Protein AF-A0A126YY92-F1 (afdb_monomer_lite)

Foldseek 3Di:
DLVLLVVQQQPDDDPHGRNVPDPLSVVLSVLLVVLQVQLVVLCVCLVVVVVCVLVSQLSSLQSNLSSLVSSLVSVDPCSCDPVSCSVVSNVVSVVSNVVSPHDD

pLDDT: mean 93.97, std 8.12, range [44.94, 98.69]

Secondary structure (DSSP, 8-state):
-HHHHHHHHHH-EETTEEGGGSHHHHHHHHHHHHHHHHHHHHHHHHHH-GGGHHHHHHHHHHHHHHHHHHHHHHHGGGGGSTTT-HHHHHHHHHHHHHHTT---

Radius of gyration: 15.06 Å; chains: 1; bounding box: 36×25×42 Å

Sequence (104 aa):
MLTRSIDWARTREQFGQPIKGFQAVRHMLADAHIAREQAWTAAIAARHEAFRADVWAAQAFTLARRSIELGIQVHGGVGYTWEVGLQHHLDQVLELDSLFGGDR

Structure (mmCIF, N/CA/C/O backbone):
data_AF-A0A126YY92-F1
#
_entry.id   AF-A0A126YY92-F1
#
loop_
_atom_site.group_PDB
_atom_site.id
_atom_site.type_symbol
_atom_site.label_atom_id
_atom_site.label_alt_id
_atom_site.label_comp_id
_atom_site.label_asym_id
_atom_site.label_entity_id
_atom_site.label_seq_id
_atom_site.pdbx_PDB_ins_code
_atom_site.Cartn_x
_atom_site.Cartn_y
_atom_site.Cartn_z
_atom_site.occupancy
_atom_site.B_iso_or_equiv
_atom_site.auth_seq_id
_atom_site.auth_comp_id
_atom_site.auth_asym_id
_atom_site.auth_atom_id
_atom_site.pdbx_PDB_model_num
ATOM 1 N N . MET A 1 1 ? -5.817 6.695 -3.230 1.00 84.81 1 MET A N 1
ATOM 2 C CA . MET A 1 1 ? -5.709 5.526 -2.334 1.00 84.81 1 MET A CA 1
ATOM 3 C C . MET A 1 1 ? -5.326 5.922 -0.905 1.00 84.81 1 MET A C 1
ATOM 5 O O . MET A 1 1 ? -6.157 5.790 -0.015 1.00 84.81 1 MET A O 1
ATOM 9 N N . LEU A 1 2 ? -4.133 6.488 -0.687 1.00 92.06 2 LEU A N 1
ATOM 10 C CA . LEU A 1 2 ? -3.646 6.849 0.653 1.00 92.06 2 LEU A CA 1
ATOM 11 C C . LEU A 1 2 ? -4.573 7.811 1.422 1.00 92.06 2 LEU A C 1
ATOM 13 O O . LEU A 1 2 ? -4.880 7.555 2.580 1.00 92.06 2 LEU A O 1
ATOM 17 N N . THR A 1 3 ? -5.094 8.855 0.768 1.00 93.94 3 THR A N 1
ATOM 18 C CA . THR A 1 3 ? -6.049 9.797 1.384 1.00 93.94 3 THR A CA 1
ATOM 19 C C . THR A 1 3 ? -7.286 9.090 1.938 1.00 93.94 3 THR A C 1
ATOM 21 O O . THR A 1 3 ? -7.634 9.304 3.092 1.00 93.94 3 THR A O 1
ATOM 24 N N . ARG A 1 4 ? -7.876 8.154 1.174 1.00 93.38 4 ARG A N 1
ATOM 25 C CA . ARG A 1 4 ? -9.018 7.350 1.646 1.00 93.38 4 ARG A CA 1
ATOM 26 C C . ARG A 1 4 ? -8.657 6.535 2.887 1.00 93.38 4 ARG A C 1
ATOM 28 O O . ARG A 1 4 ? -9.450 6.470 3.812 1.00 93.38 4 ARG A O 1
ATOM 35 N N . SER A 1 5 ? -7.446 5.974 2.934 1.00 96.06 5 SER A N 1
ATOM 36 C CA . SER A 1 5 ? -6.965 5.210 4.096 1.00 96.06 5 SER A CA 1
ATOM 37 C C . SER A 1 5 ? -6.796 6.085 5.341 1.00 96.06 5 SER A C 1
ATOM 39 O O . SER A 1 5 ? -7.107 5.653 6.449 1.00 96.06 5 SER A O 1
ATOM 41 N N . ILE A 1 6 ? -6.350 7.333 5.171 1.00 97.12 6 ILE A N 1
ATOM 42 C CA . ILE A 1 6 ? -6.261 8.313 6.261 1.00 97.12 6 ILE A CA 1
ATOM 43 C C . ILE A 1 6 ? -7.661 8.693 6.759 1.00 97.12 6 ILE A C 1
ATOM 45 O O . ILE A 1 6 ? -7.887 8.737 7.969 1.00 97.12 6 ILE A O 1
ATOM 49 N N . ASP A 1 7 ? -8.602 8.944 5.850 1.00 96.69 7 ASP A N 1
ATOM 50 C CA . ASP A 1 7 ? -9.979 9.310 6.199 1.00 96.69 7 ASP A CA 1
ATOM 51 C C . ASP A 1 7 ? -10.725 8.149 6.871 1.00 96.69 7 ASP A C 1
ATOM 53 O O . ASP A 1 7 ? -11.397 8.343 7.889 1.00 96.69 7 ASP A O 1
ATOM 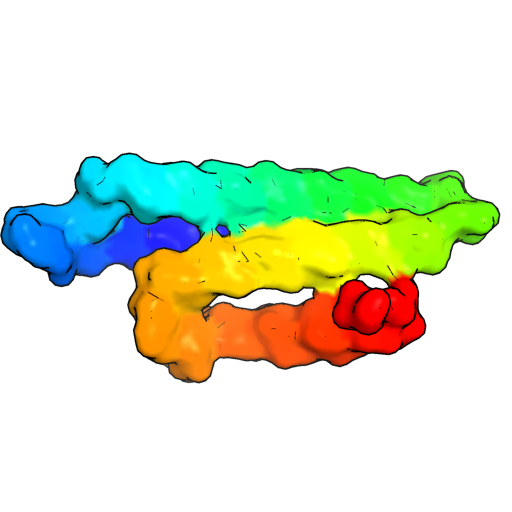57 N N . TRP A 1 8 ? -10.517 6.921 6.390 1.00 96.56 8 TRP A N 1
ATOM 58 C CA . TRP A 1 8 ? -10.982 5.703 7.049 1.00 96.56 8 TRP A CA 1
ATOM 59 C C . TRP A 1 8 ? -10.421 5.593 8.465 1.00 96.56 8 TRP A C 1
ATOM 61 O O . TRP A 1 8 ? -11.174 5.423 9.422 1.00 96.56 8 TRP A O 1
ATOM 71 N N . ALA A 1 9 ? -9.110 5.786 8.637 1.00 97.81 9 ALA A N 1
ATOM 72 C CA . ALA A 1 9 ? -8.487 5.695 9.952 1.00 97.81 9 ALA A CA 1
ATOM 73 C C . ALA A 1 9 ? -9.011 6.743 10.950 1.00 97.81 9 ALA A C 1
ATOM 75 O O . ALA A 1 9 ? -8.983 6.528 12.164 1.00 97.81 9 ALA A O 1
ATOM 76 N N . ARG A 1 10 ? -9.489 7.888 10.452 1.00 98.12 10 ARG A N 1
ATOM 77 C CA . ARG A 1 10 ? -10.069 8.955 11.276 1.00 98.12 10 ARG A CA 1
ATOM 78 C C . ARG A 1 10 ? -11.490 8.667 11.743 1.00 98.12 10 ARG A C 1
ATOM 80 O O . ARG A 1 10 ? -11.868 9.214 12.775 1.00 98.12 10 ARG A O 1
ATOM 87 N N . THR A 1 11 ? -12.244 7.869 10.995 1.00 96.94 11 THR A N 1
ATOM 88 C CA . THR A 1 11 ? -13.687 7.658 11.197 1.00 96.94 11 THR A CA 1
ATOM 89 C C . THR A 1 11 ? -14.016 6.268 11.729 1.00 96.94 11 THR A C 1
ATOM 91 O O . THR A 1 11 ? -14.993 6.105 12.453 1.00 96.94 11 THR A O 1
ATOM 94 N N . ARG A 1 12 ? -13.198 5.258 11.419 1.00 97.44 12 ARG A N 1
ATOM 95 C CA . ARG A 1 12 ? -13.393 3.892 11.899 1.00 97.44 12 ARG A CA 1
ATOM 96 C C . ARG A 1 12 ? -13.028 3.780 13.374 1.00 97.44 12 ARG A C 1
ATOM 98 O O . ARG A 1 12 ? -11.884 4.037 13.736 1.00 97.44 12 ARG A O 1
ATOM 105 N N . GLU A 1 13 ? -13.963 3.312 14.195 1.00 97.44 13 GLU A N 1
ATOM 106 C CA . GLU A 1 13 ? -13.743 3.054 15.620 1.00 97.44 13 GLU A CA 1
ATOM 107 C C . GLU A 1 13 ? -13.542 1.563 15.917 1.00 97.44 13 GLU A C 1
ATOM 109 O O . GLU A 1 13 ? -14.273 0.705 15.418 1.00 97.44 13 GLU A O 1
ATOM 114 N N . GLN A 1 14 ? -12.541 1.254 16.744 1.00 96.31 14 GLN A N 1
ATOM 115 C CA . GLN A 1 14 ? -12.302 -0.066 17.330 1.00 96.31 14 GLN A CA 1
ATOM 116 C C . GLN A 1 14 ? -11.724 0.109 18.734 1.00 96.31 14 GLN A C 1
ATOM 118 O O . GLN A 1 14 ? -11.013 1.075 19.002 1.00 96.31 14 GLN A O 1
ATOM 123 N N . PHE A 1 15 ? -12.029 -0.825 19.636 1.00 96.56 15 PHE A N 1
ATOM 124 C CA . PHE A 1 15 ? -11.590 -0.751 21.036 1.00 96.56 15 PHE A CA 1
ATOM 125 C C . PHE A 1 15 ? -11.931 0.600 21.701 1.00 96.56 15 PHE A C 1
ATOM 127 O O . PHE A 1 15 ? -11.147 1.139 22.476 1.00 96.56 15 PHE A O 1
ATOM 134 N N . GLY A 1 16 ? -13.096 1.165 21.359 1.00 97.50 16 GLY A N 1
ATOM 135 C CA . GLY A 1 16 ? -13.611 2.404 21.949 1.00 97.50 16 GLY A CA 1
ATOM 136 C C . GLY A 1 16 ? -12.968 3.705 21.456 1.00 97.50 16 GLY A C 1
ATOM 137 O O . GLY A 1 16 ? -13.205 4.740 22.069 1.00 97.50 16 GLY A O 1
ATOM 138 N N . GLN A 1 17 ? -12.161 3.692 20.386 1.00 97.50 17 GLN A N 1
ATOM 139 C CA . GLN A 1 17 ? -11.599 4.917 19.800 1.00 97.50 17 GLN A CA 1
ATOM 140 C C . GLN A 1 17 ? -11.388 4.814 18.279 1.00 97.50 17 GLN A C 1
ATOM 142 O O . GLN A 1 17 ? -11.272 3.707 17.744 1.00 97.50 17 GLN A O 1
ATOM 147 N N . PRO A 1 18 ? -11.258 5.948 17.566 1.00 98.31 18 PRO A N 1
ATOM 148 C CA . PRO A 1 18 ? -10.832 5.953 16.172 1.00 98.31 18 PRO A CA 1
ATOM 149 C C . PRO A 1 18 ? -9.475 5.269 15.961 1.00 98.31 18 PRO A C 1
ATOM 151 O O . PRO A 1 18 ? -8.518 5.519 16.704 1.00 98.31 18 PRO A O 1
ATOM 154 N N . ILE A 1 19 ? -9.343 4.466 14.902 1.00 98.31 19 ILE A N 1
ATOM 155 C CA . ILE A 1 19 ? -8.144 3.646 14.689 1.00 98.31 19 ILE A CA 1
ATOM 156 C C . ILE A 1 19 ? -6.870 4.464 14.402 1.00 98.31 19 ILE A C 1
ATOM 158 O O . ILE A 1 19 ? -5.766 3.967 14.619 1.00 98.31 19 ILE A O 1
ATOM 162 N N . LYS A 1 20 ? -6.984 5.752 14.029 1.00 98.00 20 LYS A N 1
ATOM 163 C CA . LYS A 1 20 ? -5.847 6.700 13.951 1.00 98.00 20 LYS A CA 1
ATOM 164 C C . LYS A 1 20 ? -5.054 6.804 15.266 1.00 98.00 20 LYS A C 1
ATOM 166 O O . LYS A 1 20 ? -3.888 7.210 15.253 1.00 98.00 20 LYS A O 1
ATOM 171 N N . GLY A 1 21 ? -5.686 6.482 16.401 1.00 97.62 21 GLY A N 1
ATOM 172 C CA . GLY A 1 21 ? -5.077 6.508 17.731 1.00 97.62 21 GLY A CA 1
ATOM 173 C C . GLY A 1 21 ? -4.010 5.428 17.934 1.00 97.62 21 GLY A C 1
ATOM 174 O O . GLY A 1 21 ? -3.076 5.631 18.713 1.00 97.62 21 GLY A O 1
ATOM 175 N N . PHE A 1 22 ? -4.056 4.332 17.173 1.00 98.25 22 PHE A N 1
ATOM 176 C CA . PHE A 1 22 ? -3.096 3.236 17.297 1.00 98.25 22 PHE A CA 1
ATOM 177 C C . PHE A 1 22 ? -1.803 3.519 16.523 1.00 98.25 22 PHE A C 1
ATOM 179 O O . PHE A 1 22 ? -1.824 3.869 15.341 1.00 98.25 22 PHE A O 1
ATOM 186 N N . GLN A 1 23 ? -0.653 3.327 17.179 1.00 98.19 23 GLN A N 1
ATOM 187 C CA . GLN A 1 23 ? 0.663 3.520 16.559 1.00 98.19 23 GLN A CA 1
ATOM 188 C C . GLN A 1 23 ? 0.856 2.618 15.335 1.00 98.19 23 GLN A C 1
ATOM 190 O O . GLN A 1 23 ? 1.334 3.096 14.312 1.00 98.19 23 GLN A O 1
ATOM 195 N N . ALA A 1 24 ? 0.418 1.356 15.415 1.00 97.75 24 ALA A N 1
ATOM 196 C CA . ALA A 1 24 ? 0.492 0.411 14.303 1.00 97.75 24 ALA A CA 1
ATOM 197 C C . ALA A 1 24 ? -0.194 0.952 13.036 1.00 97.75 24 ALA A C 1
ATOM 199 O O . ALA A 1 24 ? 0.376 0.886 11.954 1.00 97.75 24 ALA A O 1
ATOM 200 N N . VAL A 1 25 ? -1.373 1.573 13.171 1.00 98.31 25 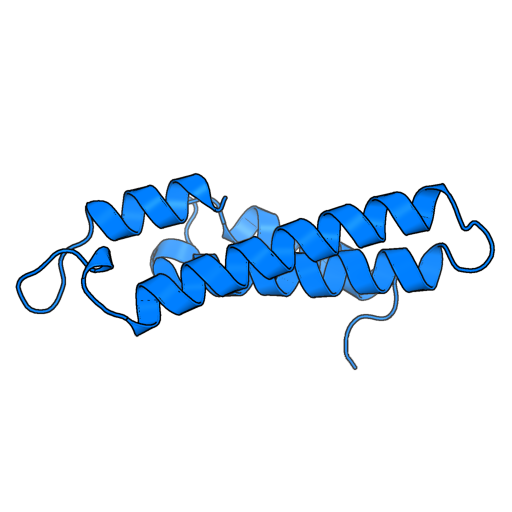VAL A N 1
ATOM 201 C CA . VAL A 1 25 ? -2.102 2.167 12.037 1.00 98.31 25 VAL A CA 1
ATOM 202 C C . VAL A 1 25 ? -1.362 3.376 11.472 1.00 98.31 25 VAL A C 1
ATOM 204 O O . VAL A 1 25 ? -1.226 3.500 10.257 1.00 98.31 25 VAL A O 1
ATOM 207 N N . ARG A 1 26 ? -0.834 4.257 12.332 1.00 98.00 26 ARG A N 1
ATOM 208 C CA . ARG A 1 26 ? -0.051 5.417 11.873 1.00 98.00 26 ARG A CA 1
ATOM 209 C C . ARG A 1 26 ? 1.232 5.006 11.155 1.00 98.00 26 ARG A C 1
ATOM 211 O O . ARG A 1 26 ? 1.542 5.595 10.127 1.00 98.00 26 ARG A O 1
ATOM 218 N N . HIS A 1 27 ? 1.948 4.009 11.672 1.00 98.31 27 HIS A N 1
ATOM 219 C CA . HIS A 1 27 ? 3.149 3.480 11.027 1.00 98.31 27 HIS A CA 1
ATOM 220 C C . HIS A 1 27 ? 2.818 2.832 9.680 1.00 98.31 27 HIS A C 1
ATOM 222 O O . HIS A 1 27 ? 3.463 3.167 8.698 1.00 98.31 27 HIS A O 1
ATOM 228 N N . MET A 1 28 ? 1.755 2.021 9.585 1.00 98.38 28 MET A N 1
ATOM 229 C CA . MET A 1 28 ? 1.317 1.464 8.295 1.00 98.38 28 MET A CA 1
ATOM 230 C C . MET A 1 28 ? 0.995 2.556 7.266 1.00 98.38 28 MET A C 1
ATOM 232 O O . MET A 1 28 ? 1.390 2.442 6.110 1.00 98.38 28 MET A O 1
ATOM 236 N N . LEU A 1 29 ? 0.311 3.634 7.669 1.00 98.44 29 LEU A N 1
ATOM 237 C CA . LEU A 1 29 ? 0.019 4.764 6.778 1.00 98.44 29 LEU A CA 1
ATOM 238 C C . LEU A 1 29 ? 1.287 5.528 6.362 1.00 98.44 29 LEU A C 1
ATOM 240 O O . LEU A 1 29 ? 1.381 5.964 5.214 1.00 98.44 29 LEU A O 1
ATOM 244 N N . ALA A 1 30 ? 2.255 5.683 7.268 1.00 98.56 30 ALA A N 1
ATOM 245 C CA . ALA A 1 30 ? 3.546 6.294 6.961 1.00 98.56 30 ALA A CA 1
ATOM 246 C C . ALA A 1 30 ? 4.357 5.428 5.983 1.00 98.56 30 ALA A C 1
ATOM 248 O O . ALA A 1 30 ? 4.831 5.934 4.969 1.00 98.56 30 ALA A O 1
ATOM 249 N N . ASP A 1 31 ? 4.433 4.121 6.223 1.00 98.62 31 ASP A N 1
ATOM 250 C CA . ASP A 1 31 ? 5.120 3.167 5.350 1.00 98.62 31 ASP A CA 1
ATOM 251 C C . ASP A 1 31 ? 4.454 3.091 3.971 1.00 98.62 31 ASP A C 1
ATOM 253 O O . ASP A 1 31 ? 5.140 3.065 2.948 1.00 98.62 31 ASP A O 1
ATOM 257 N N . ALA A 1 32 ? 3.118 3.130 3.919 1.00 98.31 32 ALA A N 1
ATOM 258 C CA . ALA A 1 32 ? 2.372 3.186 2.665 1.00 98.31 32 ALA A CA 1
ATOM 259 C C . ALA A 1 32 ? 2.686 4.467 1.879 1.00 98.31 32 ALA A C 1
ATOM 261 O O . ALA A 1 32 ? 2.801 4.426 0.651 1.00 98.31 32 ALA A O 1
ATOM 262 N N . HIS A 1 33 ? 2.838 5.602 2.571 1.00 98.56 33 HIS A N 1
ATOM 263 C CA . HIS A 1 33 ? 3.232 6.866 1.956 1.00 98.56 33 HIS A CA 1
ATOM 264 C C . HIS A 1 33 ? 4.656 6.811 1.400 1.00 98.56 33 HIS A C 1
ATOM 266 O O . HIS A 1 33 ? 4.859 7.145 0.234 1.00 98.56 33 HIS A O 1
ATOM 272 N N . ILE A 1 34 ? 5.614 6.331 2.196 1.00 98.69 34 ILE A N 1
ATOM 273 C CA . ILE A 1 34 ? 7.016 6.187 1.785 1.00 98.69 34 ILE A CA 1
ATOM 274 C C . ILE A 1 34 ? 7.116 5.279 0.557 1.00 98.69 34 ILE A C 1
ATOM 276 O O . ILE A 1 34 ? 7.725 5.668 -0.438 1.00 98.69 34 ILE A O 1
ATOM 280 N N . ALA A 1 35 ? 6.458 4.117 0.581 1.00 98.44 35 ALA A N 1
ATOM 281 C CA . ALA A 1 35 ? 6.453 3.189 -0.546 1.00 98.44 35 ALA A CA 1
ATOM 282 C C . ALA A 1 35 ? 5.875 3.832 -1.819 1.00 98.44 35 ALA A C 1
ATOM 284 O O . ALA A 1 35 ? 6.436 3.667 -2.899 1.00 98.44 35 ALA A O 1
ATOM 285 N N . ARG A 1 36 ? 4.807 4.637 -1.703 1.00 98.00 36 ARG A N 1
ATOM 286 C CA . ARG A 1 36 ? 4.249 5.386 -2.843 1.00 98.00 36 ARG A CA 1
ATOM 287 C C . ARG A 1 36 ? 5.253 6.387 -3.423 1.00 98.00 36 ARG A C 1
ATOM 289 O O . ARG A 1 36 ? 5.378 6.467 -4.642 1.00 98.00 36 ARG A O 1
ATOM 296 N N . GLU A 1 37 ? 5.926 7.171 -2.584 1.00 98.56 37 GLU A N 1
ATOM 297 C CA . GLU A 1 37 ? 6.905 8.167 -3.051 1.00 98.56 37 GLU A CA 1
ATOM 298 C C . GLU A 1 37 ? 8.122 7.502 -3.706 1.00 98.56 37 GLU A C 1
ATOM 300 O O . GLU A 1 37 ? 8.608 7.951 -4.749 1.00 98.56 37 GLU A O 1
ATOM 305 N N . GLN A 1 38 ? 8.584 6.382 -3.146 1.00 98.56 38 GLN A N 1
ATOM 306 C CA . GLN A 1 38 ? 9.657 5.591 -3.742 1.00 98.56 38 GLN A CA 1
ATOM 307 C C . GLN A 1 38 ? 9.222 4.978 -5.082 1.00 98.56 38 GLN A C 1
ATOM 309 O O . GLN A 1 38 ? 9.985 5.039 -6.043 1.00 98.56 38 GLN A O 1
ATOM 314 N N . ALA A 1 39 ? 7.990 4.461 -5.180 1.00 97.81 39 ALA A N 1
ATOM 315 C CA . ALA A 1 39 ? 7.434 3.942 -6.431 1.00 97.81 39 ALA A CA 1
ATOM 316 C C . ALA A 1 39 ? 7.385 5.022 -7.519 1.00 97.81 39 ALA A C 1
ATOM 318 O O . ALA A 1 39 ? 7.789 4.790 -8.656 1.00 97.81 39 ALA A O 1
ATOM 319 N N . TRP A 1 40 ? 6.942 6.230 -7.159 1.00 98.00 40 TRP A N 1
ATOM 320 C CA . TRP A 1 40 ? 6.913 7.374 -8.068 1.00 98.00 40 TRP A CA 1
ATOM 321 C C . TRP A 1 40 ? 8.315 7.768 -8.546 1.00 98.00 40 TRP A C 1
ATOM 323 O O . TRP A 1 40 ? 8.534 7.985 -9.737 1.00 98.00 40 TRP A O 1
ATOM 333 N N . THR A 1 41 ? 9.282 7.800 -7.630 1.00 98.44 41 THR A N 1
ATOM 334 C CA . THR A 1 41 ? 10.682 8.105 -7.952 1.00 98.44 41 THR A CA 1
ATOM 335 C C . THR A 1 41 ? 11.282 7.058 -8.892 1.00 98.44 41 THR A C 1
ATOM 337 O O . THR A 1 41 ? 11.920 7.417 -9.880 1.00 98.44 41 THR A O 1
ATOM 340 N N . ALA A 1 42 ? 11.032 5.771 -8.639 1.00 97.69 42 ALA A N 1
ATOM 341 C CA . ALA A 1 42 ? 11.478 4.682 -9.504 1.00 97.69 42 ALA A CA 1
ATOM 342 C C . ALA A 1 42 ? 10.826 4.753 -10.898 1.00 97.69 42 ALA A C 1
ATOM 344 O O . ALA A 1 42 ? 11.511 4.598 -11.904 1.00 97.69 42 ALA A O 1
ATOM 345 N N . ALA A 1 43 ? 9.538 5.097 -10.989 1.00 97.06 43 ALA A N 1
ATOM 346 C CA . ALA A 1 43 ? 8.866 5.295 -12.275 1.00 97.06 43 ALA A CA 1
ATOM 347 C C . ALA A 1 43 ? 9.476 6.456 -13.087 1.00 97.06 43 ALA A C 1
ATOM 349 O O . ALA A 1 43 ? 9.634 6.355 -14.305 1.00 97.06 43 ALA A O 1
ATOM 350 N N . ILE A 1 44 ? 9.870 7.550 -12.422 1.00 98.25 44 ILE A N 1
ATOM 351 C CA . ILE A 1 44 ? 10.619 8.639 -13.066 1.00 98.25 44 ILE A CA 1
ATOM 352 C C . ILE A 1 44 ? 11.985 8.130 -13.543 1.00 98.25 44 ILE A C 1
ATOM 354 O O . ILE A 1 44 ? 12.355 8.382 -14.689 1.00 98.25 44 ILE A O 1
ATOM 358 N N . ALA A 1 45 ? 12.719 7.387 -12.712 1.00 97.88 45 ALA A N 1
ATOM 359 C CA . ALA A 1 45 ? 14.016 6.825 -13.091 1.00 97.88 45 ALA A CA 1
ATOM 360 C C . ALA A 1 45 ? 13.907 5.900 -14.317 1.00 97.88 45 ALA A C 1
ATOM 362 O O . ALA A 1 45 ? 14.706 6.029 -15.243 1.00 97.88 45 ALA A O 1
ATOM 363 N N . ALA A 1 46 ? 12.860 5.071 -14.401 1.00 96.19 46 ALA A N 1
ATOM 364 C CA . ALA A 1 46 ? 12.600 4.205 -15.554 1.00 96.19 46 ALA A CA 1
ATOM 365 C C . ALA A 1 46 ? 12.471 4.988 -16.872 1.00 96.19 46 ALA A C 1
ATOM 367 O O . ALA A 1 46 ? 12.914 4.528 -17.922 1.00 96.19 46 ALA A O 1
ATOM 368 N N . ARG A 1 47 ? 11.911 6.203 -16.816 1.00 95.94 47 ARG A N 1
ATOM 369 C CA . ARG A 1 47 ? 11.783 7.093 -17.978 1.00 95.94 47 ARG A CA 1
ATOM 370 C C . ARG A 1 47 ? 13.110 7.727 -18.402 1.00 95.94 47 ARG A C 1
ATOM 372 O O . ARG A 1 47 ? 13.274 8.045 -19.578 1.00 95.94 47 ARG A O 1
ATOM 379 N N . HIS A 1 48 ? 14.021 7.969 -17.462 1.00 96.69 48 HIS A N 1
ATOM 380 C CA . HIS A 1 48 ? 15.248 8.736 -17.704 1.00 96.69 48 HIS A CA 1
ATOM 381 C C . HIS A 1 48 ? 16.502 7.862 -17.877 1.00 96.69 48 HIS A C 1
ATOM 383 O O . HIS A 1 48 ? 17.432 8.273 -18.568 1.00 96.69 48 HIS A O 1
ATOM 389 N N . GLU A 1 49 ? 16.523 6.650 -17.323 1.00 96.00 49 GLU A N 1
ATOM 390 C CA . GLU A 1 49 ? 17.637 5.702 -17.410 1.00 96.00 49 GLU A CA 1
ATOM 391 C C . GLU A 1 49 ? 17.272 4.505 -18.298 1.00 96.00 49 GLU A C 1
ATOM 393 O O . GLU A 1 49 ? 17.065 3.395 -17.814 1.00 96.00 49 GLU A O 1
ATOM 398 N N . ALA A 1 50 ? 17.215 4.718 -19.618 1.00 92.31 50 ALA A N 1
ATOM 399 C CA . ALA A 1 50 ? 16.733 3.717 -20.581 1.00 92.31 50 ALA A CA 1
ATOM 400 C C . ALA A 1 50 ? 17.412 2.335 -20.455 1.00 92.31 50 ALA A C 1
ATOM 402 O O . ALA A 1 50 ? 16.756 1.311 -20.600 1.00 92.31 50 ALA A O 1
ATOM 403 N N . PHE A 1 51 ? 18.709 2.291 -20.127 1.00 95.25 51 PHE A N 1
ATOM 404 C CA . PHE A 1 51 ? 19.459 1.037 -19.955 1.00 95.25 51 PHE A CA 1
ATOM 405 C C . PHE A 1 51 ? 19.062 0.227 -18.704 1.00 95.25 51 PHE A C 1
ATOM 407 O O . PHE A 1 51 ? 19.428 -0.940 -18.594 1.00 95.25 51 PHE A O 1
ATOM 414 N N . ARG A 1 52 ? 18.335 0.836 -17.757 1.00 94.81 52 ARG A N 1
ATOM 415 C CA . ARG A 1 52 ? 17.808 0.210 -16.530 1.00 94.81 52 ARG A CA 1
ATOM 416 C C . ARG A 1 52 ? 16.294 0.348 -16.419 1.00 94.81 52 ARG A C 1
ATOM 418 O O . ARG A 1 52 ? 15.762 0.146 -15.330 1.00 94.81 52 ARG A O 1
ATOM 425 N N . ALA A 1 53 ? 15.610 0.702 -17.508 1.00 94.88 53 ALA A N 1
ATOM 426 C CA . ALA A 1 53 ? 14.181 0.992 -17.486 1.00 94.88 53 ALA A CA 1
ATOM 427 C C . ALA A 1 53 ? 13.378 -0.153 -16.852 1.00 94.88 53 ALA A C 1
ATOM 429 O O . ALA A 1 53 ? 12.576 0.103 -15.960 1.00 94.88 53 ALA A O 1
ATOM 430 N N . ASP A 1 54 ? 13.681 -1.401 -17.217 1.00 93.69 54 ASP A N 1
ATOM 431 C CA . ASP A 1 54 ? 12.996 -2.584 -16.684 1.00 93.69 54 ASP A CA 1
ATOM 432 C C . ASP A 1 54 ? 13.245 -2.790 -15.184 1.00 93.69 54 ASP A C 1
ATOM 434 O O . ASP A 1 54 ? 12.323 -3.114 -14.442 1.00 93.69 54 ASP A O 1
ATOM 438 N N . VAL A 1 55 ? 14.470 -2.538 -14.708 1.00 94.69 55 VAL A N 1
ATOM 439 C CA . VAL A 1 55 ? 14.824 -2.650 -13.280 1.00 94.69 55 VAL A CA 1
ATOM 440 C C . VAL A 1 55 ? 14.084 -1.595 -12.459 1.00 94.69 55 VAL A C 1
ATOM 442 O O . VAL A 1 55 ? 13.532 -1.892 -11.400 1.00 94.69 55 VAL A O 1
ATOM 445 N N . TRP A 1 56 ? 14.054 -0.358 -12.953 1.00 96.62 56 TRP A N 1
ATOM 446 C CA . TRP A 1 56 ? 13.338 0.732 -12.302 1.00 96.62 56 TRP A CA 1
ATOM 447 C C . TRP A 1 56 ? 11.820 0.538 -12.352 1.00 96.62 56 TRP A C 1
ATOM 449 O O . TRP A 1 56 ? 11.140 0.838 -11.371 1.00 96.62 56 TRP A O 1
ATOM 459 N N . ALA A 1 57 ? 11.288 -0.001 -13.451 1.00 95.75 57 ALA A N 1
ATOM 460 C CA . ALA A 1 57 ? 9.877 -0.347 -13.583 1.00 95.75 57 ALA A CA 1
ATOM 461 C C . ALA A 1 57 ? 9.480 -1.460 -12.603 1.00 95.75 57 ALA A C 1
ATOM 463 O O . ALA A 1 57 ? 8.513 -1.285 -11.864 1.00 95.75 57 ALA A O 1
ATOM 464 N N . ALA A 1 58 ? 10.263 -2.543 -12.519 1.00 95.38 58 ALA A N 1
ATOM 465 C CA . ALA A 1 58 ? 10.059 -3.612 -11.541 1.00 95.38 58 ALA A CA 1
ATOM 466 C C . ALA A 1 58 ? 10.013 -3.048 -10.112 1.00 95.38 58 ALA A C 1
ATOM 468 O O . ALA A 1 58 ? 9.034 -3.231 -9.391 1.00 95.38 58 ALA A O 1
ATOM 469 N N . GLN A 1 59 ? 11.019 -2.249 -9.736 1.00 96.12 59 GLN A N 1
ATOM 470 C CA . GLN A 1 59 ? 11.061 -1.610 -8.422 1.00 96.12 59 GLN A CA 1
ATOM 471 C C . GLN A 1 59 ? 9.841 -0.706 -8.172 1.00 96.12 59 GLN A C 1
ATOM 473 O O . GLN A 1 59 ? 9.293 -0.704 -7.066 1.00 96.12 59 GLN A O 1
ATOM 478 N N . ALA A 1 60 ? 9.397 0.056 -9.178 1.00 97.12 60 ALA A N 1
ATOM 479 C CA . ALA A 1 60 ? 8.224 0.915 -9.063 1.00 97.12 60 ALA A CA 1
ATOM 480 C C . ALA A 1 60 ? 6.953 0.108 -8.763 1.00 97.12 60 ALA A C 1
ATOM 482 O O . ALA A 1 60 ? 6.197 0.485 -7.863 1.00 97.12 60 ALA A O 1
ATOM 483 N N . PHE A 1 61 ? 6.729 -1.008 -9.462 1.00 96.88 61 PHE A N 1
ATOM 484 C CA . PHE A 1 61 ? 5.546 -1.847 -9.256 1.00 96.88 61 PHE A CA 1
ATOM 485 C C . PHE A 1 61 ? 5.581 -2.598 -7.925 1.00 96.88 61 PHE A C 1
ATOM 487 O O . PHE A 1 61 ? 4.587 -2.559 -7.198 1.00 96.88 61 PHE A O 1
ATOM 494 N N . THR A 1 62 ? 6.728 -3.147 -7.523 1.00 96.31 62 THR A N 1
ATOM 495 C CA . THR A 1 62 ? 6.893 -3.780 -6.204 1.00 96.31 62 THR A CA 1
ATOM 496 C C . THR A 1 62 ? 6.590 -2.798 -5.059 1.00 96.31 62 THR A C 1
ATOM 498 O O . THR A 1 62 ? 5.876 -3.119 -4.104 1.00 96.31 62 THR A O 1
ATOM 501 N N . LEU A 1 63 ? 7.074 -1.554 -5.151 1.00 97.50 63 LEU A N 1
ATOM 502 C CA . LEU A 1 63 ? 6.810 -0.522 -4.141 1.00 97.50 63 LEU A CA 1
ATOM 503 C C . LEU A 1 63 ? 5.360 -0.019 -4.173 1.00 97.50 63 LEU A C 1
ATOM 505 O O . LEU A 1 63 ? 4.762 0.226 -3.119 1.00 97.50 63 LEU A O 1
ATOM 509 N N . ALA A 1 64 ? 4.767 0.105 -5.362 1.00 97.25 64 ALA A N 1
ATOM 510 C CA . ALA A 1 64 ? 3.354 0.437 -5.508 1.00 97.25 64 ALA A CA 1
ATOM 511 C C . ALA A 1 64 ? 2.468 -0.648 -4.876 1.00 97.25 64 ALA A C 1
ATOM 513 O O . ALA A 1 64 ? 1.552 -0.312 -4.120 1.00 97.25 64 ALA A O 1
ATOM 514 N N . ARG A 1 65 ? 2.792 -1.932 -5.096 1.00 96.56 65 ARG A N 1
ATOM 515 C CA . ARG A 1 65 ? 2.120 -3.082 -4.477 1.00 96.56 65 ARG A CA 1
ATOM 516 C C . ARG A 1 65 ? 2.159 -2.989 -2.960 1.00 96.56 65 ARG A C 1
ATOM 518 O O . ARG A 1 65 ? 1.101 -2.988 -2.333 1.00 96.56 65 ARG A O 1
ATOM 525 N N . ARG A 1 66 ? 3.340 -2.763 -2.376 1.00 97.19 66 ARG A N 1
ATOM 526 C CA . ARG A 1 66 ? 3.491 -2.563 -0.925 1.00 97.19 66 ARG A CA 1
ATOM 527 C C . ARG A 1 66 ? 2.613 -1.427 -0.389 1.00 97.19 66 ARG A C 1
ATOM 529 O O . ARG A 1 66 ? 1.985 -1.572 0.658 1.00 97.19 66 ARG A O 1
ATOM 536 N N . SER A 1 67 ? 2.559 -0.289 -1.086 1.00 97.88 67 SER A N 1
ATOM 537 C CA . SER A 1 67 ? 1.706 0.843 -0.690 1.00 97.88 67 SER A CA 1
ATOM 538 C C . SER A 1 67 ? 0.219 0.464 -0.674 1.00 97.88 67 SER A C 1
ATOM 540 O O . SER A 1 67 ? -0.507 0.807 0.264 1.00 97.88 67 SER A O 1
ATOM 542 N N . ILE A 1 68 ? -0.223 -0.281 -1.692 1.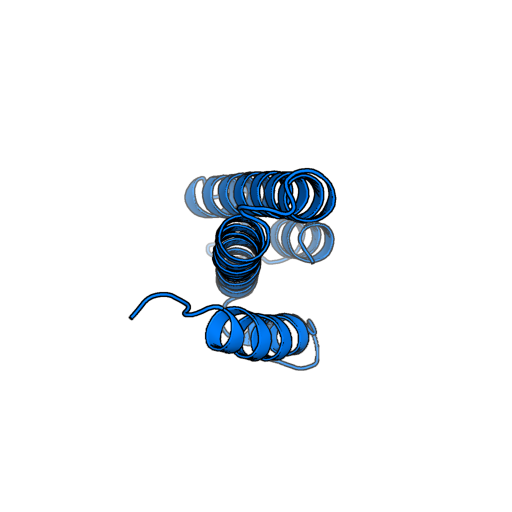00 97.00 68 ILE A N 1
ATOM 543 C CA . ILE A 1 68 ? -1.611 -0.726 -1.843 1.00 97.00 68 ILE A CA 1
ATOM 544 C C . ILE A 1 68 ? -1.982 -1.754 -0.767 1.00 97.00 68 ILE A C 1
ATOM 546 O O . ILE A 1 68 ? -3.005 -1.586 -0.100 1.00 97.00 68 ILE A O 1
ATOM 550 N N . GLU A 1 69 ? -1.142 -2.764 -0.541 1.00 96.94 69 GLU A N 1
ATOM 551 C CA . GLU A 1 69 ? -1.351 -3.802 0.476 1.00 96.94 69 GLU A CA 1
ATOM 552 C C . GLU A 1 69 ? -1.472 -3.203 1.885 1.00 96.94 69 GLU A C 1
ATOM 554 O O . GLU A 1 69 ? -2.391 -3.542 2.632 1.00 96.94 69 GLU A O 1
ATOM 559 N N . LEU A 1 7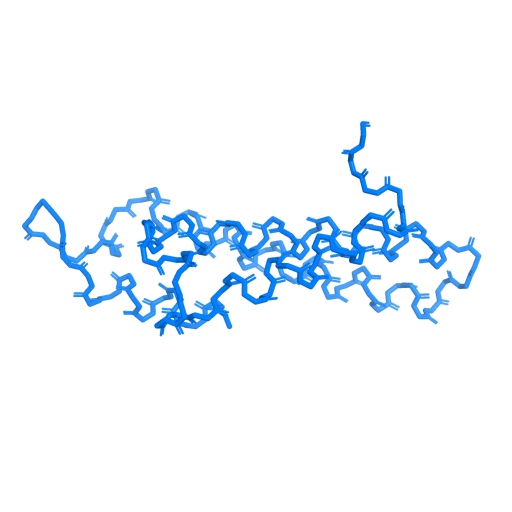0 ? -0.609 -2.242 2.235 1.00 97.94 70 LEU A N 1
ATOM 560 C CA . LEU A 1 70 ? -0.670 -1.568 3.534 1.00 97.94 70 LEU A CA 1
ATOM 561 C C . LEU A 1 70 ? -1.965 -0.772 3.721 1.00 97.94 70 LEU A C 1
ATOM 563 O O . LEU A 1 70 ? -2.565 -0.811 4.797 1.00 97.94 70 LEU A O 1
ATOM 567 N N . GLY A 1 71 ? -2.439 -0.059 2.697 1.00 96.69 71 GLY A N 1
ATOM 568 C CA . GLY A 1 71 ? -3.717 0.636 2.834 1.00 96.69 71 GLY A CA 1
ATOM 569 C C . GLY A 1 71 ? -4.919 -0.315 2.809 1.00 96.69 71 GLY A C 1
ATOM 570 O O . GLY A 1 71 ? -5.893 -0.030 3.500 1.00 96.69 71 GLY A O 1
ATOM 571 N N . ILE A 1 72 ? -4.858 -1.470 2.132 1.00 96.94 72 ILE A N 1
ATOM 572 C CA . ILE A 1 72 ? -5.864 -2.539 2.295 1.00 96.94 72 ILE A CA 1
ATOM 573 C C . ILE A 1 72 ? -5.882 -3.022 3.748 1.00 96.94 72 ILE A C 1
ATOM 575 O O . ILE A 1 72 ? -6.948 -3.082 4.359 1.00 96.94 72 ILE A O 1
ATOM 579 N N . GLN A 1 73 ? -4.712 -3.261 4.344 1.00 96.75 73 GLN A N 1
ATOM 580 C CA . GLN A 1 73 ? -4.594 -3.693 5.736 1.00 96.75 73 GLN A CA 1
ATOM 581 C C . GLN A 1 73 ? -5.208 -2.684 6.723 1.00 96.75 73 GLN A C 1
ATOM 583 O O . GLN A 1 73 ? -5.854 -3.090 7.687 1.00 96.75 73 GLN A O 1
ATOM 588 N N . VAL A 1 74 ? -5.079 -1.374 6.468 1.00 97.56 74 VAL A N 1
ATOM 589 C CA . VAL A 1 74 ? -5.732 -0.316 7.271 1.00 97.56 74 VAL A CA 1
ATOM 590 C C . VAL A 1 74 ? -7.264 -0.406 7.216 1.00 97.56 74 VAL A C 1
ATOM 592 O O . VAL A 1 74 ? -7.937 -0.089 8.200 1.00 97.56 74 VAL A O 1
ATOM 595 N N . HIS A 1 75 ? -7.827 -0.859 6.096 1.00 96.69 75 HIS A N 1
ATOM 596 C CA . HIS A 1 75 ? -9.268 -1.080 5.957 1.00 96.69 75 HIS A CA 1
ATOM 597 C C . HIS A 1 75 ? -9.717 -2.439 6.520 1.00 96.69 75 HIS A C 1
ATOM 599 O O . HIS A 1 75 ? -10.879 -2.600 6.893 1.00 96.69 75 HIS A O 1
ATOM 605 N N . GLY A 1 76 ? -8.817 -3.416 6.633 1.00 93.94 76 GLY A N 1
ATOM 606 C CA . GLY A 1 76 ? -9.172 -4.792 6.973 1.00 93.94 76 GLY A CA 1
ATOM 607 C C . GLY A 1 76 ? -9.977 -5.442 5.843 1.00 93.94 76 GLY A C 1
ATOM 608 O O . GLY A 1 76 ? -9.739 -5.166 4.670 1.00 93.94 76 GLY A O 1
ATOM 609 N N . GLY A 1 77 ? -10.961 -6.285 6.177 1.00 92.62 77 GLY A N 1
ATOM 610 C CA . GLY A 1 77 ? -11.737 -7.035 5.176 1.00 92.62 77 GLY A CA 1
ATOM 611 C C . GLY A 1 77 ? -12.432 -6.161 4.122 1.00 92.62 77 GLY A C 1
ATOM 612 O O . GLY A 1 77 ? -12.456 -6.527 2.950 1.00 92.62 77 GLY A O 1
ATOM 613 N N . VAL A 1 78 ? -12.918 -4.968 4.499 1.00 93.56 78 VAL A N 1
ATOM 614 C CA . VAL A 1 78 ? -13.580 -4.050 3.551 1.00 93.56 78 VAL A CA 1
ATOM 615 C C . VAL A 1 78 ? -12.608 -3.488 2.504 1.00 93.56 78 VAL A C 1
ATOM 617 O O . VAL A 1 78 ? -13.033 -3.098 1.420 1.00 93.56 78 VAL A O 1
ATOM 620 N N . GLY A 1 79 ? -11.296 -3.527 2.767 1.00 92.25 79 GLY A N 1
ATOM 621 C CA . GLY A 1 79 ? -10.261 -3.131 1.809 1.00 92.25 79 GLY A CA 1
ATOM 622 C C . GLY A 1 79 ? -10.246 -3.971 0.529 1.00 92.25 79 GLY A C 1
ATOM 623 O O . GLY A 1 79 ? -9.785 -3.483 -0.497 1.00 92.25 79 GLY A O 1
ATOM 624 N N . TYR A 1 80 ? -10.801 -5.186 0.561 1.00 90.44 80 TYR A N 1
ATOM 625 C CA . TYR A 1 80 ? -10.945 -6.056 -0.612 1.00 90.44 80 TYR A CA 1
ATOM 626 C C . TYR A 1 80 ? -12.277 -5.879 -1.358 1.00 90.44 80 TYR A C 1
ATOM 628 O O . TYR A 1 80 ? -12.558 -6.604 -2.310 1.00 90.44 80 TYR A O 1
ATOM 636 N N . THR A 1 81 ? -13.123 -4.940 -0.932 1.00 90.56 81 THR A N 1
ATOM 637 C CA . THR A 1 81 ? -14.472 -4.766 -1.483 1.00 90.56 81 THR A CA 1
ATOM 638 C C . THR A 1 81 ? -14.576 -3.548 -2.398 1.00 90.56 81 THR A C 1
ATOM 640 O O . THR A 1 81 ? -13.891 -2.535 -2.229 1.00 90.56 81 THR A O 1
ATOM 643 N N . TRP A 1 82 ? -15.530 -3.607 -3.330 1.00 85.12 82 TRP A N 1
ATOM 644 C CA . TRP A 1 82 ? -15.857 -2.520 -4.259 1.00 85.12 82 TRP A CA 1
ATOM 645 C C . TRP A 1 82 ? -16.213 -1.189 -3.590 1.00 85.12 82 TRP A C 1
ATOM 647 O O . TRP A 1 82 ? -16.068 -0.148 -4.225 1.00 85.12 82 TRP A O 1
ATOM 657 N N . GLU A 1 83 ? -16.595 -1.205 -2.314 1.00 82.00 83 GLU A N 1
ATOM 658 C CA . GLU A 1 83 ? -16.924 -0.012 -1.531 1.00 82.00 83 GLU A CA 1
ATOM 659 C C . GLU A 1 83 ? -15.718 0.920 -1.355 1.00 82.00 83 GLU A C 1
ATOM 661 O O . GLU A 1 83 ? -15.857 2.142 -1.419 1.00 82.00 83 GLU A O 1
ATOM 666 N N . VAL A 1 84 ? -14.516 0.356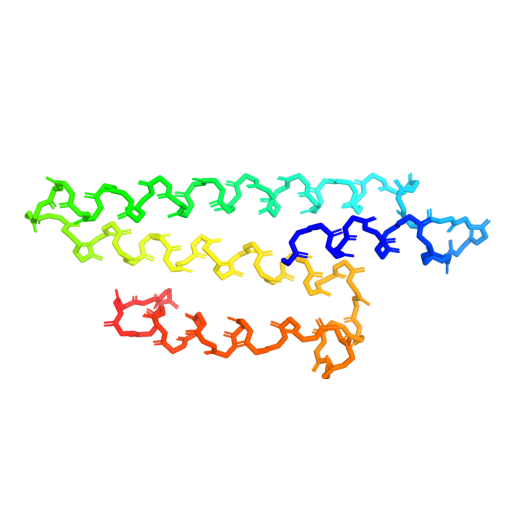 -1.179 1.00 84.94 84 VAL A N 1
ATOM 667 C CA . VAL A 1 84 ? -13.279 1.141 -1.036 1.00 84.94 84 VAL A CA 1
ATOM 668 C C . VAL A 1 84 ? -12.534 1.237 -2.365 1.00 84.94 84 VAL A C 1
ATOM 670 O O . VAL A 1 84 ? -11.886 2.255 -2.633 1.00 84.94 84 VAL A O 1
ATOM 673 N N . GLY A 1 85 ? -12.628 0.206 -3.213 1.00 87.06 85 GLY A N 1
ATOM 674 C CA . GLY A 1 85 ? -12.024 0.192 -4.547 1.00 87.06 85 GLY A CA 1
ATOM 675 C C . GLY A 1 85 ? -10.506 -0.019 -4.557 1.00 87.06 85 GLY A C 1
ATOM 676 O O . GLY A 1 85 ? -9.868 0.261 -5.569 1.00 87.06 85 GLY A O 1
ATOM 677 N N . LEU A 1 86 ? -9.909 -0.460 -3.443 1.00 90.31 86 LEU A N 1
ATOM 678 C CA . LEU A 1 86 ? -8.463 -0.709 -3.358 1.00 90.31 86 LEU A CA 1
ATOM 679 C C . LEU A 1 86 ? -8.050 -1.987 -4.076 1.00 90.31 86 LEU A C 1
ATOM 681 O O . LEU A 1 86 ? -6.972 -2.019 -4.664 1.00 90.31 86 LEU A O 1
ATOM 685 N N . GLN A 1 87 ? -8.921 -2.994 -4.080 1.00 91.75 87 GLN A N 1
ATOM 686 C CA . GLN A 1 87 ? -8.724 -4.251 -4.793 1.00 91.75 87 GLN A CA 1
ATOM 687 C C . GLN A 1 87 ? -8.478 -4.033 -6.289 1.00 91.75 87 GLN A C 1
ATOM 689 O O . GLN A 1 87 ? -7.606 -4.671 -6.848 1.00 91.75 87 GLN A O 1
ATOM 694 N N . HIS A 1 88 ? -9.125 -3.042 -6.915 1.00 93.50 88 HIS A N 1
ATOM 695 C CA . HIS A 1 88 ? -8.872 -2.734 -8.325 1.00 93.50 88 HIS A CA 1
ATOM 696 C C . HIS A 1 88 ? -7.419 -2.298 -8.576 1.00 93.50 88 HIS A C 1
ATOM 698 O O . HIS A 1 88 ? -6.807 -2.703 -9.558 1.00 93.50 88 HIS A O 1
ATOM 704 N N . HIS A 1 89 ? -6.847 -1.495 -7.672 1.00 93.88 89 HIS A N 1
ATOM 705 C CA . HIS A 1 89 ? -5.439 -1.110 -7.761 1.00 93.88 89 HIS A CA 1
ATOM 706 C C . HIS A 1 89 ? -4.504 -2.283 -7.457 1.00 93.88 89 HIS A C 1
ATOM 708 O O . HIS A 1 89 ? -3.426 -2.356 -8.041 1.00 93.88 89 HIS A O 1
ATOM 714 N N . LEU A 1 90 ? -4.911 -3.187 -6.559 1.00 94.94 90 LEU A N 1
ATOM 715 C CA . LEU A 1 90 ? -4.164 -4.408 -6.270 1.00 94.94 90 LEU A CA 1
ATOM 716 C C . LEU A 1 90 ? -4.118 -5.326 -7.500 1.00 94.94 90 LEU A C 1
ATOM 718 O O . LEU A 1 90 ? -3.040 -5.761 -7.882 1.00 94.94 90 LEU A O 1
ATOM 722 N N . ASP A 1 91 ? -5.250 -5.553 -8.161 1.00 94.50 91 ASP A N 1
ATOM 723 C CA . ASP A 1 91 ? -5.316 -6.379 -9.371 1.00 94.50 91 ASP A CA 1
ATOM 724 C C . ASP A 1 91 ? -4.407 -5.808 -10.473 1.00 94.50 91 ASP A C 1
ATOM 726 O O . ASP A 1 91 ? -3.579 -6.521 -11.037 1.00 94.50 91 ASP A O 1
ATOM 730 N N . GLN A 1 92 ? -4.491 -4.493 -10.710 1.00 94.81 92 GLN A N 1
ATOM 731 C CA . GLN A 1 92 ? -3.656 -3.794 -11.692 1.00 94.81 92 GLN A CA 1
ATOM 732 C C . GLN A 1 92 ? -2.162 -3.904 -11.384 1.00 94.81 92 GLN A C 1
ATOM 734 O O . GLN A 1 92 ? -1.357 -4.148 -12.281 1.00 94.81 92 GLN A O 1
ATOM 739 N N . VAL A 1 93 ? -1.765 -3.679 -10.128 1.00 95.25 93 VAL A N 1
ATOM 740 C CA . VAL A 1 93 ? -0.343 -3.690 -9.780 1.00 95.25 93 VAL A CA 1
ATOM 741 C C . VAL A 1 93 ? 0.223 -5.103 -9.788 1.00 95.25 93 VAL A C 1
ATOM 743 O O . VAL A 1 93 ? 1.372 -5.258 -10.167 1.00 95.25 93 VAL A O 1
ATOM 746 N N . LEU A 1 94 ? -0.562 -6.127 -9.436 1.00 94.12 94 LEU A N 1
ATOM 747 C CA . LEU A 1 94 ? -0.131 -7.524 -9.521 1.00 94.12 94 LEU A CA 1
ATOM 748 C C . LEU A 1 94 ? 0.119 -7.950 -10.970 1.00 94.12 94 LEU A C 1
ATOM 750 O O . LEU A 1 94 ? 1.122 -8.606 -11.249 1.00 94.12 94 LEU A O 1
ATOM 754 N N . GLU A 1 95 ? -0.755 -7.545 -11.895 1.00 94.19 95 GLU A N 1
ATOM 755 C CA . GLU A 1 95 ? -0.548 -7.778 -13.325 1.00 94.19 95 GLU A CA 1
ATOM 756 C C . GLU A 1 95 ? 0.755 -7.117 -13.794 1.00 94.19 95 GLU A C 1
ATOM 758 O O . GLU A 1 95 ? 1.616 -7.787 -14.364 1.00 94.19 95 GLU A O 1
ATOM 763 N N . LEU A 1 96 ? 0.948 -5.834 -13.480 1.00 92.88 96 LEU A N 1
ATOM 764 C CA . LEU A 1 96 ? 2.138 -5.083 -13.886 1.00 92.88 96 LEU A CA 1
ATOM 765 C C . LEU A 1 96 ? 3.425 -5.614 -13.239 1.00 92.88 96 LEU A C 1
ATOM 767 O O . LEU A 1 96 ? 4.403 -5.831 -13.944 1.00 92.88 96 LEU A O 1
ATOM 771 N N . ASP A 1 97 ? 3.428 -5.886 -11.934 1.00 89.88 97 ASP A N 1
ATOM 772 C CA . ASP A 1 97 ? 4.575 -6.452 -11.205 1.00 89.88 97 ASP A CA 1
ATOM 773 C C . ASP A 1 97 ? 4.988 -7.802 -11.822 1.00 89.88 97 ASP A C 1
ATOM 775 O O . ASP A 1 97 ? 6.170 -8.054 -12.054 1.00 89.88 97 ASP A O 1
ATOM 779 N N . SER A 1 98 ? 4.016 -8.637 -12.216 1.00 88.56 98 SER A N 1
ATOM 780 C CA . SER A 1 98 ? 4.293 -9.936 -12.847 1.00 88.56 98 SER A CA 1
ATOM 781 C C . SER A 1 98 ? 4.986 -9.836 -14.213 1.00 88.56 98 SER A C 1
ATOM 783 O O . SER A 1 98 ? 5.793 -10.706 -14.550 1.00 88.56 98 SER A O 1
ATOM 785 N N . LEU A 1 99 ? 4.726 -8.773 -14.984 1.00 90.56 99 LEU A N 1
ATOM 786 C CA . LEU A 1 99 ? 5.339 -8.554 -16.301 1.00 90.56 99 LEU A CA 1
ATOM 787 C C . LEU A 1 99 ? 6.826 -8.194 -16.208 1.00 90.56 99 LEU A C 1
ATOM 789 O O . LEU A 1 99 ? 7.585 -8.501 -17.124 1.00 90.56 99 LEU A O 1
ATOM 793 N N . PHE A 1 100 ? 7.247 -7.578 -15.101 1.00 84.88 100 PHE A N 1
ATOM 794 C CA . PHE A 1 100 ? 8.624 -7.123 -14.884 1.00 84.88 100 PHE A CA 1
ATOM 795 C C . PHE A 1 100 ? 9.422 -8.041 -13.942 1.00 84.88 100 PHE A C 1
ATOM 797 O O . PHE A 1 100 ? 10.488 -7.666 -13.460 1.00 84.88 100 PHE A O 1
ATOM 804 N N . GLY A 1 101 ? 8.937 -9.270 -13.723 1.00 69.31 101 GLY A N 1
ATOM 805 C CA . GLY A 1 101 ? 9.640 -10.291 -12.944 1.00 69.31 101 GLY A CA 1
ATOM 806 C C . GLY A 1 101 ? 9.464 -10.166 -11.431 1.00 69.31 101 GLY A C 1
ATOM 807 O O . GLY A 1 101 ? 10.372 -10.573 -10.711 1.00 69.31 101 GLY A O 1
ATOM 808 N N . GLY A 1 102 ? 8.329 -9.610 -10.980 1.00 61.59 102 GLY A N 1
ATOM 809 C CA . GLY A 1 102 ? 7.987 -9.378 -9.572 1.00 61.59 102 GLY A CA 1
ATOM 810 C C . GLY A 1 102 ? 8.319 -10.550 -8.647 1.00 61.59 102 GLY A C 1
ATOM 811 O O . GLY A 1 102 ? 8.314 -11.699 -9.092 1.00 61.59 102 GLY A O 1
ATOM 812 N N . ASP A 1 103 ? 8.622 -10.222 -7.383 1.00 57.44 103 ASP A N 1
ATOM 813 C CA . ASP A 1 103 ? 9.178 -11.111 -6.348 1.00 57.44 103 ASP A CA 1
ATOM 814 C C . ASP A 1 103 ? 8.759 -12.588 -6.522 1.00 57.44 103 ASP A C 1
ATOM 816 O O . ASP A 1 103 ? 7.671 -13.007 -6.114 1.00 57.44 103 ASP A O 1
ATOM 820 N N . ARG A 1 104 ? 9.650 -13.372 -7.140 1.00 44.94 104 ARG A N 1
ATOM 821 C CA . ARG A 1 104 ? 9.694 -14.835 -7.078 1.00 44.94 104 ARG A CA 1
ATOM 822 C C . ARG A 1 104 ? 10.803 -15.263 -6.135 1.00 44.94 104 ARG A C 1
ATOM 824 O O . ARG A 1 104 ? 11.913 -14.701 -6.258 1.00 44.94 104 ARG A O 1
#

=== Feature glossary ===
A reading guide for the features in this record.

Start from the sequence.

  · This is the polypeptide sequence — one letter per residue, N-terminus first. Length ranges from a few dozen residues for small domains to over a thousand for large multi-domain proteins.

Fold it, and you get atomic coordinates and the backbone conformation that goes with them.

  · Structure coordinates are given as an mmCIF _atom_site loop: one row per atom with element, residue name, chain id, sequence number, and x/y/z position in Å. Only the four main-chain atoms per residue are included here; side chains are omitted to keep the record compact.

  · Backbone dihedral angles. Every residue except chain termini has a φ (preceding-C → N → Cα → C) and a ψ (N → Cα → C → next-N). They are reported in degrees following the IUPAC sign convention. Secondary structure is essentially a statement about which (φ, ψ) basin each residue occupies.

  · The SS8 string is DSSP's per-residue secondary-structure call. α-helix (H) means an i→i+4 H-bond ladder; β-strand (E) means the residue participates in a β-sheet; 3₁₀ (G) and π (I) are tighter and wider helices; T/S are turns/bends; '-' is loop.

  · SS3 is a coarse helix/strand/coil call (letters a/b/c) made by the P-SEA algorithm from inter-Cα distances and dihedrals. It is less detailed than DSSP but needs only Cα positions.

Summarize the fold with a handful of shape descriptors and a per-residue structural alphabet.

  · Radius of gyration (Rg) is the root-mean-square distance of Cα atoms from their centroid — a single number for overall size and compactness. A globular domain of N residues has Rg ≈ 2.2·N^0.38 Å; an extended or disordered chain has a much larger Rg. The Cα contact count is the number of residue pairs whose Cα atoms are within 8 Å and are more than four positions apart in sequence — a standard proxy for tertiary packing density. The bounding box is the smallest axis-aligned box enclosing all Cα atoms.

  ·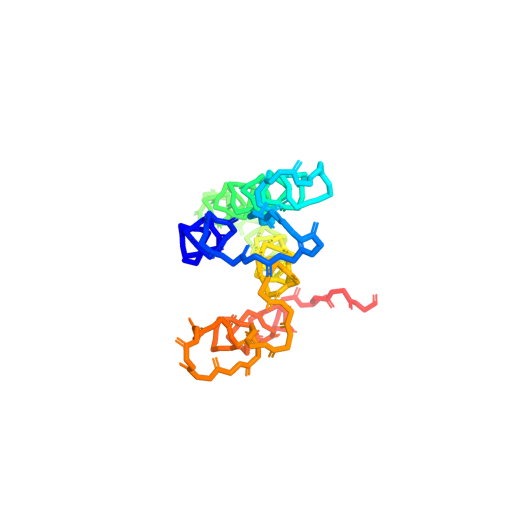 The Foldseek 3Di string encodes local tertiary geometry as a 20-letter alphabet — one character per residue — derived from the relative positions of nearby Cα atoms. Unlike the amino-acid sequence, 3Di is a direct function of the 3D structure, so two proteins with the same fold have similar 3Di strings even at low sequence identity.

  · Solvent-accessible surface area (SASA) is the area in Å² traced out by the centre of a 1.4 Å probe sphere (a water molecule) rolled over the protein's van der Waals surface (Shrake–Rupley / Lee–Richards construction). Buried residues have near-zero SASA; fully exposed residues can exceed 200 Å². The total SASA scales roughly with the number of surface residues.

Ask how reliable the model is.

  · pLDDT (predicted Local Distance Difference Test) is AlphaFold's per-residue confidence score, ranging from 0 to 100. Values above 90 indicate high confidence (typically well-packed cores); 70–90 is confident; 50–70 low confidence; below 50 usually means the region is disordered or the prediction is unreliable there. AlphaFold stores pLDDT in the mmCIF B-factor column.

  · B-factor (Debye–Waller factor) reflects atomic displacement in the crystal lattice. It is an experimental observable (units Å²), not a prediction; low values mean the atom is pinned down, high values mean it moves or is heterogeneous across the crystal.

  · Predicted Aligned Error (PAE) is an AlphaFold confidence matrix: entry (i, j) is the expected error in the position of residue j, in ångströms, when the prediction is superimposed on the true structure at residue i. Low PAE within a block of residues means that block is internally rigid and well-predicted; high PAE between two blocks means their relative placement is uncertain even if each block individually is confident.

Place it in context: what it resembles, what it is annotated as, and how it looks.

  · Nearest PDB neighbors are the top structural matches found by Foldseek when searching this structure against the entire Protein Data Bank. Each hit reports a TM-score (0 to 1; >0.5 almost always implies the same fold) and an E-value. These are *structural* homologs — they may share no detectable sequence similarity.

  · Functional annotations link the protein to curated databases. InterPro entries identify conserved domains and families by matching the sequence against member-database signatures (Pfam, PROSITE, CDD, …). Gene Ontology (GO) terms describe molecular function, biological process, and cellular component in a controlled vocabulary. CATH places the structure in a hierarchical fold classification (Class/Architecture/Topology/Homologous-superfamily). The organism is the source species.

  · Three diagnostic plots accompany the record. The Cα contact map visualizes the tertiary structure as a 2D adjacency matrix (8 Å cutoff, sequence-local contacts suppressed). The Ramachandran plot shows the distribution of backbone (φ, ψ) torsions, with points in the α and β basins reflecting secondary structure content. The PAE plot shows AlphaFold's inter-residue confidence as a color matrix.

  · Six rendered views show the 3D structure from the faces of a cube — i.e. along ±x, ±y, ±z. Rendering representation is drawn randomly per protein from cartoon (secondary-structure ribbons), sticks (backbone bonds), or molecular surface; coloring is either N→C rainbow (blue at the N-terminus through red at the C-terminus) or one color per chain.